Protein AF-A0A519RFL8-F1 (afdb_monomer)

Secondary structure (DSSP, 8-state):
----HHHHHHHHHHHHHHGGGGGGGGTTHHHHHHHHHS--SS---S--EEEEEEEEETTEEEEEEEETTS-EEE-

Mean predicted aligned error: 13.61 Å

Structure (mmCIF, N/CA/C/O backbone):
data_AF-A0A519RFL8-F1
#
_entry.id   AF-A0A519RFL8-F1
#
loop_
_atom_site.group_PDB
_atom_site.id
_atom_site.type_symbol
_atom_site.label_atom_id
_atom_site.label_alt_id
_atom_site.label_comp_id
_atom_site.label_asym_id
_atom_site.label_entity_id
_atom_site.label_seq_id
_atom_site.pdbx_PDB_ins_code
_atom_site.Cartn_x
_atom_site.Cartn_y
_atom_site.Cartn_z
_atom_site.occupancy
_atom_site.B_iso_or_equiv
_atom_site.auth_seq_id
_atom_site.auth_comp_id
_atom_site.auth_asym_id
_atom_site.auth_atom_id
_atom_site.pdbx_PDB_model_num
ATOM 1 N N . MET A 1 1 ? -36.982 -6.433 43.773 1.00 52.47 1 MET A N 1
ATOM 2 C CA . MET A 1 1 ? -35.573 -6.690 43.402 1.00 52.47 1 MET A CA 1
ATOM 3 C C . MET A 1 1 ? -34.738 -6.581 44.676 1.00 52.47 1 MET A C 1
ATOM 5 O O . MET A 1 1 ? -34.522 -5.472 45.140 1.00 52.47 1 MET A O 1
ATOM 9 N N . SER A 1 2 ? -34.403 -7.691 45.344 1.00 51.97 2 SER A N 1
ATOM 10 C CA . SER A 1 2 ? -33.686 -7.623 46.631 1.00 51.97 2 SER A CA 1
ATOM 11 C C . SER A 1 2 ? -32.200 -7.367 46.386 1.00 51.97 2 SER A C 1
ATOM 13 O O . SER A 1 2 ? -31.471 -8.234 45.903 1.00 51.97 2 SER A O 1
ATOM 15 N N . THR A 1 3 ? -31.763 -6.147 46.676 1.00 70.94 3 THR A N 1
ATOM 16 C CA . THR A 1 3 ? -30.377 -5.712 46.522 1.00 70.94 3 THR A CA 1
ATOM 17 C C . THR A 1 3 ? -29.548 -6.238 47.697 1.00 70.94 3 THR A C 1
ATOM 19 O O . THR A 1 3 ? -29.445 -5.614 48.749 1.00 70.94 3 THR A O 1
ATOM 22 N N . SER A 1 4 ? -28.974 -7.433 47.536 1.00 83.38 4 SER A N 1
ATOM 23 C CA . SER A 1 4 ? -28.131 -8.079 48.550 1.00 83.38 4 SER A CA 1
ATOM 24 C C . SER A 1 4 ? -26.663 -7.650 48.433 1.00 83.38 4 SER A C 1
ATOM 26 O O . SER A 1 4 ? -26.108 -7.607 47.335 1.00 83.38 4 SER A O 1
ATOM 28 N N . ARG A 1 5 ? -25.984 -7.429 49.571 1.00 86.25 5 ARG A N 1
ATOM 29 C CA . ARG A 1 5 ? -24.525 -7.179 49.640 1.00 86.25 5 ARG A CA 1
ATOM 30 C C . ARG A 1 5 ? -23.708 -8.244 48.901 1.00 86.25 5 ARG A C 1
ATOM 32 O O . ARG A 1 5 ? -22.712 -7.927 48.262 1.00 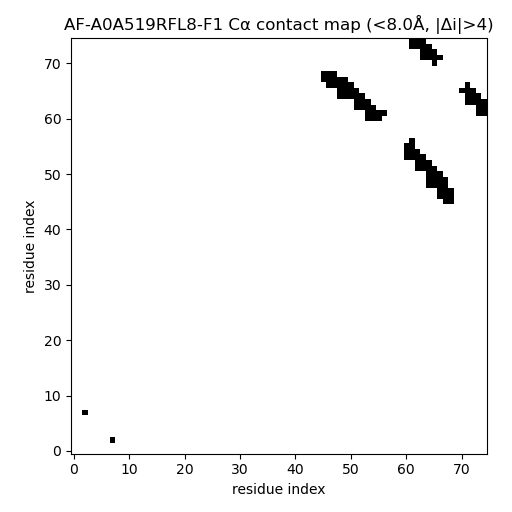86.25 5 ARG A O 1
ATOM 39 N N . ARG A 1 6 ? 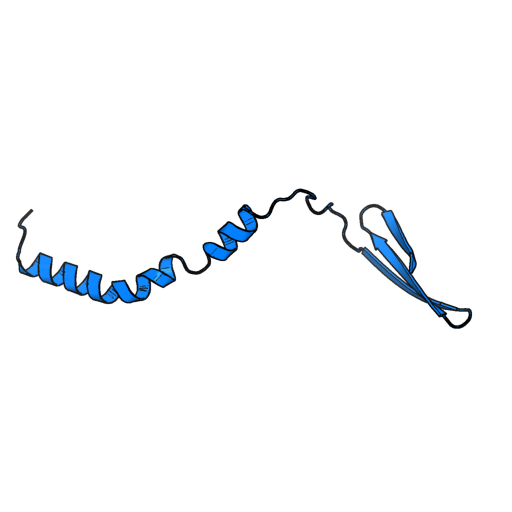-24.170 -9.498 48.924 1.00 84.19 6 ARG A N 1
ATOM 40 C CA . ARG A 1 6 ? -23.547 -10.602 48.181 1.00 84.19 6 ARG A CA 1
ATOM 41 C C . ARG A 1 6 ? -23.650 -10.398 46.668 1.00 84.19 6 ARG A C 1
ATOM 43 O O . ARG A 1 6 ? -22.671 -10.604 45.969 1.00 84.19 6 ARG A O 1
ATOM 50 N N . SER A 1 7 ? -24.800 -9.933 46.178 1.00 84.06 7 SER A N 1
ATOM 51 C CA . SER A 1 7 ? -25.000 -9.609 44.758 1.00 84.06 7 SER A CA 1
ATOM 52 C C . SER A 1 7 ? -24.069 -8.482 44.295 1.00 84.06 7 SER A C 1
ATOM 54 O O . SER A 1 7 ? -23.538 -8.547 43.188 1.00 84.06 7 SER A O 1
ATOM 56 N N . PHE A 1 8 ? -23.834 -7.468 45.136 1.00 89.00 8 PHE A N 1
ATOM 57 C CA . PHE A 1 8 ? -22.860 -6.412 44.839 1.00 89.00 8 PHE A CA 1
ATOM 58 C C . PHE A 1 8 ? -21.429 -6.939 44.768 1.00 89.00 8 PHE A C 1
ATOM 60 O O . PHE A 1 8 ? -20.746 -6.681 43.782 1.00 89.00 8 PHE A O 1
ATOM 67 N N . LEU A 1 9 ? -20.995 -7.705 45.772 1.00 90.31 9 LEU A N 1
ATOM 68 C CA . LEU A 1 9 ? -19.648 -8.281 45.804 1.00 90.31 9 LEU A CA 1
ATOM 69 C C . LEU A 1 9 ? -19.407 -9.215 44.612 1.00 90.31 9 LEU A C 1
ATOM 71 O O . LEU A 1 9 ? -18.363 -9.133 43.977 1.00 90.31 9 LEU A O 1
ATOM 75 N N . SER A 1 10 ? -20.394 -10.040 44.251 1.00 85.94 10 SER A N 1
ATOM 76 C CA . SER A 1 10 ? -20.310 -10.905 43.072 1.00 85.94 10 SER A CA 1
ATOM 77 C C . SER A 1 10 ? -20.204 -10.110 41.767 1.00 85.94 10 SER A C 1
ATOM 79 O O . SER A 1 10 ? -19.362 -10.433 40.936 1.00 85.94 10 SER A O 1
ATOM 81 N N . LYS A 1 11 ? -20.996 -9.046 41.576 1.00 86.94 11 LYS A N 1
ATOM 82 C CA . LYS A 1 11 ? -20.892 -8.189 40.378 1.00 86.94 11 LYS A CA 1
ATOM 83 C C . LYS A 1 11 ? -19.567 -7.428 40.316 1.00 86.94 11 LYS A C 1
ATOM 85 O O . LYS A 1 11 ? -18.984 -7.331 39.242 1.00 86.94 11 LYS A O 1
ATOM 90 N N . ALA A 1 12 ? -19.086 -6.923 41.451 1.00 86.31 12 ALA A N 1
ATOM 91 C CA . ALA A 1 12 ? -17.809 -6.222 41.539 1.00 86.31 12 ALA A CA 1
ATOM 92 C C . ALA A 1 12 ? -16.624 -7.154 41.243 1.00 86.31 12 ALA A C 1
ATOM 94 O O . ALA A 1 12 ? -15.727 -6.769 40.502 1.00 86.31 12 ALA A O 1
ATOM 95 N N . ALA A 1 13 ? -16.650 -8.392 41.749 1.00 86.62 13 ALA A N 1
ATOM 96 C CA . ALA A 1 13 ? -15.627 -9.395 41.455 1.00 86.62 13 ALA A CA 1
ATOM 97 C C . ALA A 1 13 ? -15.569 -9.738 39.957 1.00 86.62 13 ALA A C 1
ATOM 99 O O . ALA A 1 13 ? -14.485 -9.816 39.388 1.00 86.62 13 ALA A O 1
ATOM 100 N N . ILE A 1 14 ? -16.727 -9.878 39.300 1.00 87.06 14 ILE A N 1
ATOM 101 C CA . ILE A 1 14 ? -16.793 -10.110 37.850 1.00 87.06 14 ILE A CA 1
ATOM 102 C C . ILE A 1 14 ? -16.255 -8.893 37.087 1.00 87.06 14 ILE A C 1
ATOM 104 O O . ILE A 1 14 ? -15.413 -9.047 36.209 1.00 87.06 14 ILE A O 1
ATOM 108 N N . ALA A 1 15 ? -16.689 -7.679 37.435 1.00 85.75 15 ALA A N 1
ATOM 109 C CA . ALA A 1 15 ? -16.207 -6.461 36.786 1.00 85.75 15 ALA A CA 1
ATOM 110 C C . ALA A 1 15 ? -14.684 -6.288 36.941 1.00 85.75 15 ALA A C 1
ATOM 112 O O . ALA A 1 15 ? -14.004 -5.963 35.972 1.00 85.75 15 ALA A O 1
ATOM 113 N N . ALA A 1 16 ? -14.139 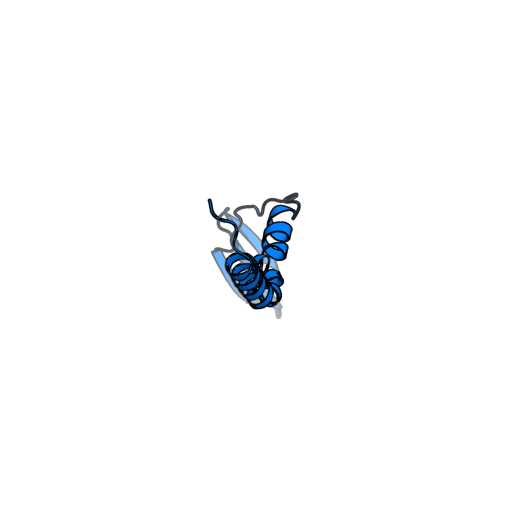-6.571 38.127 1.00 84.50 16 ALA A N 1
ATOM 114 C CA . ALA A 1 16 ? -12.704 -6.522 38.388 1.00 84.50 16 ALA A CA 1
ATOM 115 C C . ALA A 1 16 ? -11.921 -7.590 37.605 1.00 84.50 16 ALA A C 1
ATOM 117 O O . ALA A 1 16 ? -10.814 -7.317 37.154 1.00 84.50 16 ALA A O 1
ATOM 118 N N . ALA A 1 17 ? -12.497 -8.780 37.402 1.00 83.94 17 ALA A N 1
ATOM 119 C CA . ALA A 1 17 ? -11.874 -9.845 36.617 1.00 83.94 17 ALA A CA 1
ATOM 120 C C . ALA A 1 17 ? -11.829 -9.533 35.110 1.00 83.94 17 ALA A C 1
ATOM 122 O O . ALA A 1 17 ? -10.901 -9.960 34.429 1.00 83.94 17 ALA A O 1
ATOM 123 N N . VAL A 1 18 ? -12.807 -8.784 34.586 1.00 84.94 18 VAL A N 1
ATOM 124 C CA . VAL A 1 18 ? -12.889 -8.435 33.154 1.00 84.94 18 VAL A CA 1
ATOM 125 C C . VAL A 1 18 ? -12.227 -7.085 32.839 1.00 84.94 18 VAL A C 1
ATOM 127 O O . VAL A 1 18 ? -11.837 -6.852 31.699 1.00 84.94 18 VAL A O 1
ATOM 130 N N . ALA A 1 19 ? -12.013 -6.212 33.830 1.00 84.25 19 ALA A N 1
ATOM 131 C CA . ALA A 1 19 ? -11.360 -4.910 33.644 1.00 84.25 19 ALA A CA 1
ATOM 132 C C . ALA A 1 19 ? -9.999 -4.959 32.903 1.00 84.25 19 ALA A C 1
ATOM 134 O O . ALA A 1 19 ? -9.784 -4.106 32.042 1.00 84.25 19 ALA A O 1
ATOM 135 N N . PRO A 1 20 ? -9.106 -5.947 33.128 1.00 83.56 20 PRO A N 1
ATOM 136 C CA . PRO A 1 20 ? -7.850 -6.059 32.378 1.00 83.56 20 PRO A CA 1
ATOM 137 C C . PRO A 1 20 ? -8.038 -6.371 30.887 1.00 83.56 20 PRO A C 1
ATOM 139 O O . PRO A 1 20 ? -7.133 -6.126 30.095 1.00 83.56 20 PRO A O 1
ATOM 142 N N . LEU A 1 21 ? -9.201 -6.905 30.497 1.00 83.38 21 LEU A N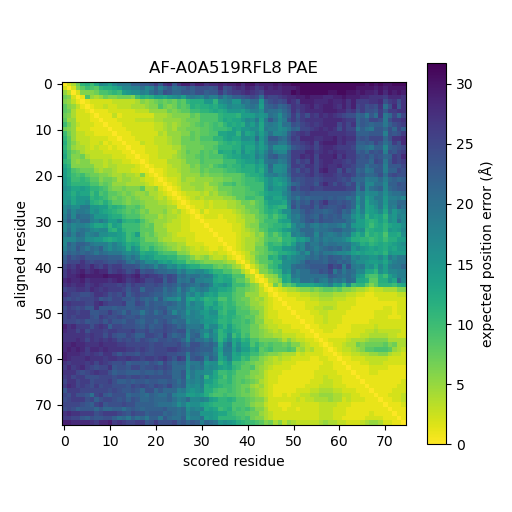 1
ATOM 143 C CA . LEU A 1 21 ? -9.563 -7.197 29.108 1.00 83.38 21 LEU A CA 1
ATOM 144 C C . LEU A 1 21 ? -10.263 -6.012 28.426 1.00 83.38 21 LEU A C 1
ATOM 146 O O . LEU A 1 21 ? -10.472 -6.050 27.217 1.00 83.38 21 LEU A O 1
ATOM 150 N N . ALA A 1 22 ? -10.605 -4.946 29.158 1.00 80.44 22 ALA A N 1
ATOM 151 C CA . ALA A 1 22 ? -11.241 -3.758 28.587 1.00 80.44 22 ALA A CA 1
ATOM 152 C C . ALA A 1 22 ? -10.457 -3.133 27.409 1.00 80.44 22 ALA A C 1
ATOM 154 O O . ALA A 1 22 ? -11.098 -2.762 26.428 1.00 80.44 22 ALA A O 1
ATOM 155 N N . PRO A 1 23 ? -9.106 -3.079 27.413 1.00 80.31 23 PRO A N 1
ATOM 156 C CA . PRO A 1 23 ? -8.342 -2.572 26.269 1.00 80.31 23 PRO A CA 1
ATOM 157 C C . PRO A 1 23 ? -8.447 -3.442 25.005 1.00 80.31 23 PRO A C 1
ATOM 159 O O . PRO A 1 23 ? -8.219 -2.948 23.904 1.00 80.31 23 PRO A O 1
ATOM 162 N N . LEU A 1 24 ? -8.797 -4.729 25.136 1.00 83.38 24 LEU A N 1
ATOM 163 C CA . LEU A 1 24 ? -9.000 -5.626 23.991 1.00 83.38 24 LEU A CA 1
ATOM 164 C C . LEU A 1 24 ? -10.335 -5.366 23.286 1.00 83.38 24 LEU A C 1
ATOM 166 O O . LEU A 1 24 ? -10.467 -5.695 22.113 1.00 83.38 24 LEU A O 1
ATOM 170 N N . ALA A 1 25 ? -11.307 -4.749 23.968 1.00 82.06 25 ALA A N 1
ATOM 171 C CA . ALA A 1 25 ? -12.595 -4.399 23.369 1.00 82.06 25 ALA A CA 1
ATOM 172 C C . ALA A 1 25 ? -12.466 -3.336 22.264 1.00 82.06 25 ALA A C 1
ATOM 174 O O . ALA A 1 25 ? -13.321 -3.262 21.389 1.00 82.06 25 ALA A O 1
ATOM 175 N N . SER A 1 26 ? -11.398 -2.532 22.297 1.00 80.81 26 SER A N 1
ATOM 176 C CA . SER A 1 26 ? -11.059 -1.544 21.266 1.00 80.81 26 SER A CA 1
ATOM 177 C C . SER A 1 26 ? -9.837 -1.949 20.434 1.00 80.81 26 SER A C 1
ATOM 179 O O . SER A 1 26 ? -9.249 -1.118 19.743 1.00 80.81 26 SER A O 1
ATOM 181 N N . PHE A 1 27 ? -9.379 -3.200 20.526 1.00 85.62 27 PHE A N 1
ATOM 182 C CA . PHE A 1 27 ? -8.260 -3.657 19.711 1.00 85.62 27 PHE A CA 1
ATOM 183 C C . PHE A 1 27 ? -8.697 -3.708 18.242 1.00 85.62 27 PHE A C 1
ATOM 185 O O . PHE A 1 27 ? -9.657 -4.391 17.906 1.00 85.62 27 PHE A O 1
ATOM 192 N N . GLY A 1 28 ? -8.003 -2.973 17.372 1.00 82.69 28 GLY A N 1
ATOM 193 C CA . GLY A 1 28 ? -8.320 -2.889 15.940 1.00 82.69 28 GLY A CA 1
ATOM 194 C C . GLY A 1 28 ? -9.124 -1.653 15.528 1.00 82.69 28 GLY A C 1
ATOM 195 O O . GLY A 1 28 ? -8.939 -1.189 14.405 1.00 82.69 28 GLY A O 1
ATOM 196 N N . THR A 1 29 ? -9.885 -1.026 16.433 1.00 87.56 29 THR A N 1
ATOM 197 C CA . THR A 1 29 ? -10.708 0.154 16.091 1.00 87.56 29 THR A CA 1
ATOM 198 C C . THR A 1 29 ? -9.861 1.330 15.608 1.00 87.56 29 THR A C 1
ATOM 200 O O . THR A 1 29 ? -10.266 2.066 14.725 1.00 87.56 29 THR A O 1
ATOM 203 N N . GLY A 1 30 ? -8.638 1.489 16.127 1.00 86.81 30 GLY A N 1
ATOM 204 C CA . GLY A 1 30 ? -7.711 2.522 15.654 1.00 86.81 30 GLY A CA 1
ATOM 205 C C . GLY A 1 30 ? -7.256 2.337 14.199 1.00 86.81 30 GLY A C 1
ATOM 206 O O . GLY A 1 30 ? -6.983 3.325 13.522 1.00 86.81 30 GLY A O 1
ATOM 207 N N . LEU A 1 31 ? -7.182 1.093 13.711 1.00 86.62 31 LEU A N 1
ATOM 208 C CA . LEU A 1 31 ? -6.872 0.798 12.309 1.00 86.62 31 LEU A CA 1
ATOM 209 C C . LEU A 1 31 ? -8.094 1.054 11.421 1.00 86.62 31 LEU A C 1
ATOM 211 O O . LEU A 1 31 ? -7.953 1.675 10.371 1.00 86.62 31 LEU A O 1
ATOM 215 N N . GLU A 1 32 ? -9.272 0.609 11.857 1.00 88.12 32 GLU A N 1
ATOM 216 C CA . GLU A 1 32 ? -10.548 0.858 11.174 1.00 88.12 32 GLU A CA 1
ATOM 217 C C . GLU A 1 32 ? -10.793 2.366 11.021 1.00 88.12 32 GLU A C 1
ATOM 219 O O . GLU A 1 32 ? -10.932 2.862 9.904 1.00 88.12 32 GLU A O 1
ATOM 224 N N . ASP A 1 33 ? -10.678 3.117 12.118 1.00 91.12 33 ASP A N 1
ATOM 225 C CA . ASP A 1 33 ? -10.760 4.577 12.144 1.00 91.12 33 ASP A CA 1
ATOM 226 C C . ASP A 1 33 ? -9.752 5.242 11.200 1.00 91.12 33 ASP A C 1
ATOM 228 O O . ASP A 1 33 ? -10.061 6.253 10.572 1.00 91.12 33 ASP A O 1
ATOM 232 N N . ALA A 1 34 ? -8.518 4.732 11.132 1.00 85.69 34 ALA A N 1
ATOM 233 C CA . ALA A 1 34 ? -7.480 5.295 10.273 1.00 85.69 34 ALA A CA 1
ATOM 234 C C . ALA A 1 34 ? -7.794 5.069 8.789 1.00 85.69 34 ALA A C 1
ATOM 236 O O . ALA A 1 34 ? -7.595 5.978 7.983 1.00 85.69 34 ALA A O 1
ATOM 237 N N . ILE A 1 35 ? -8.314 3.893 8.430 1.00 85.12 35 ILE A N 1
ATOM 238 C CA . ILE A 1 35 ? -8.770 3.591 7.069 1.00 85.12 35 ILE A CA 1
ATOM 239 C C . ILE A 1 35 ? -9.937 4.509 6.692 1.00 85.12 35 ILE A C 1
ATOM 241 O O . ILE A 1 35 ? -9.902 5.123 5.630 1.00 85.12 35 ILE A O 1
ATOM 245 N N . GLU A 1 36 ? -10.927 4.668 7.573 1.00 85.75 36 GLU A N 1
ATOM 246 C CA . GLU A 1 36 ? -12.087 5.535 7.330 1.00 85.75 36 GLU A CA 1
ATOM 247 C C . GLU A 1 36 ? -11.722 7.021 7.229 1.00 85.75 36 GLU A C 1
ATOM 249 O O . GLU A 1 36 ? -12.251 7.743 6.386 1.00 85.75 36 GLU A O 1
ATOM 254 N N . LYS A 1 37 ? -10.800 7.495 8.076 1.00 86.69 37 LYS A N 1
ATOM 255 C CA . LYS A 1 37 ? -10.356 8.898 8.104 1.00 86.69 37 LYS A CA 1
ATOM 256 C C . LYS A 1 37 ? -9.318 9.216 7.032 1.00 86.69 37 LYS A C 1
ATOM 258 O O . LYS A 1 37 ? -8.978 10.388 6.871 1.00 86.69 37 LYS A O 1
ATOM 263 N N . THR A 1 38 ? -8.794 8.216 6.317 1.00 82.44 38 THR A N 1
ATOM 264 C CA . THR A 1 38 ? -7.817 8.449 5.250 1.00 82.44 38 THR A CA 1
ATOM 265 C C . THR A 1 38 ? -8.491 9.247 4.132 1.00 82.44 38 THR A C 1
ATOM 267 O O . THR A 1 38 ? -9.422 8.747 3.498 1.00 82.44 38 THR A O 1
ATOM 270 N N . PRO A 1 39 ? -8.051 10.491 3.861 1.00 77.62 39 PRO A N 1
ATOM 271 C CA . PRO A 1 39 ? -8.650 11.298 2.814 1.00 77.62 39 PRO A CA 1
ATOM 272 C C . PRO A 1 39 ? -8.422 10.623 1.460 1.00 77.62 39 PRO A C 1
ATOM 274 O O . PRO A 1 39 ? -7.312 10.604 0.929 1.00 77.62 39 PRO A O 1
ATOM 277 N N . MET A 1 40 ? -9.500 10.105 0.872 1.00 69.31 40 MET A N 1
ATOM 278 C CA . MET A 1 40 ? -9.546 9.561 -0.488 1.00 69.31 40 MET A CA 1
ATOM 279 C C . MET A 1 40 ? -9.534 10.707 -1.515 1.00 69.31 40 MET A C 1
ATOM 281 O O . MET A 1 40 ? -10.430 10.825 -2.342 1.00 69.31 40 MET A O 1
ATOM 285 N N . SER A 1 41 ? -8.547 11.606 -1.429 1.00 64.88 41 SER A N 1
ATOM 286 C CA . SER A 1 41 ? -8.397 12.746 -2.353 1.00 64.88 41 SER A CA 1
ATOM 287 C C . SER A 1 41 ? -8.146 12.268 -3.789 1.00 64.88 41 SER A C 1
ATOM 289 O O . SER A 1 41 ? -8.631 12.845 -4.758 1.00 64.88 41 SER A O 1
ATOM 291 N N . SER A 1 42 ? -7.460 11.134 -3.912 1.00 61.66 42 SER A N 1
ATOM 292 C CA . SER A 1 42 ? -7.441 10.295 -5.099 1.00 61.66 42 SER A CA 1
ATOM 293 C C . SER A 1 42 ? -8.082 8.963 -4.711 1.00 61.66 42 SER A C 1
ATOM 295 O O . SER A 1 42 ? -7.362 8.103 -4.191 1.00 61.66 42 SER A O 1
ATOM 297 N N . PRO A 1 43 ? -9.404 8.749 -4.890 1.00 58.31 43 PRO A N 1
ATOM 298 C CA . PRO A 1 43 ? -9.900 7.379 -4.860 1.00 58.31 43 PRO A CA 1
ATOM 299 C C . PRO A 1 43 ? -9.002 6.600 -5.824 1.00 58.31 43 PRO A C 1
ATOM 301 O O . PRO A 1 43 ? -8.746 7.122 -6.918 1.00 58.31 43 PRO A O 1
ATOM 304 N N . PRO A 1 44 ? -8.428 5.449 -5.424 1.00 64.06 44 PRO A N 1
ATOM 305 C CA . PRO A 1 44 ? -7.628 4.668 -6.345 1.00 64.06 44 PRO A CA 1
ATOM 306 C C . PRO A 1 44 ? -8.505 4.487 -7.574 1.00 64.06 44 PRO A C 1
ATOM 308 O O . PRO A 1 44 ? -9.604 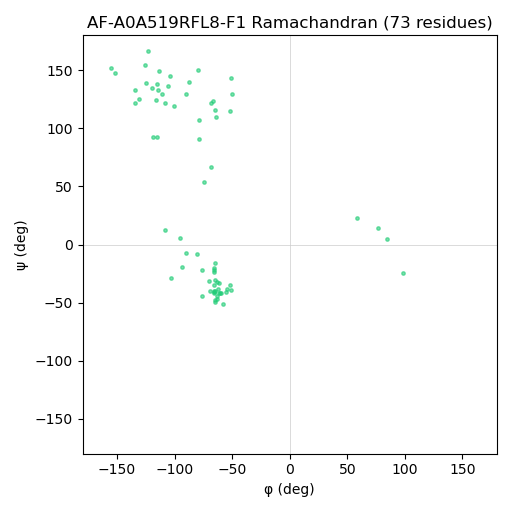3.933 -7.484 1.00 64.06 44 PRO A O 1
ATOM 311 N N . SER A 1 45 ? -8.074 5.059 -8.702 1.00 68.75 45 SER A N 1
ATOM 312 C CA . SER A 1 45 ? -8.712 4.744 -9.965 1.00 68.75 45 SER A CA 1
ATOM 313 C C . SER A 1 45 ? -8.728 3.220 -10.034 1.00 68.75 45 SER A C 1
ATOM 315 O O . SER A 1 45 ? -7.809 2.576 -9.517 1.00 68.75 45 SER A O 1
ATOM 317 N N . ASP A 1 46 ? -9.784 2.616 -10.583 1.00 84.06 46 ASP A N 1
ATOM 318 C CA . ASP A 1 46 ? -9.779 1.174 -10.848 1.00 84.06 46 ASP A CA 1
ATOM 319 C C . ASP A 1 46 ? -8.759 0.902 -11.965 1.00 84.06 46 ASP A C 1
ATOM 321 O O . ASP A 1 46 ? -9.116 0.618 -13.102 1.00 84.06 46 ASP A O 1
ATOM 325 N N . LEU A 1 47 ? -7.48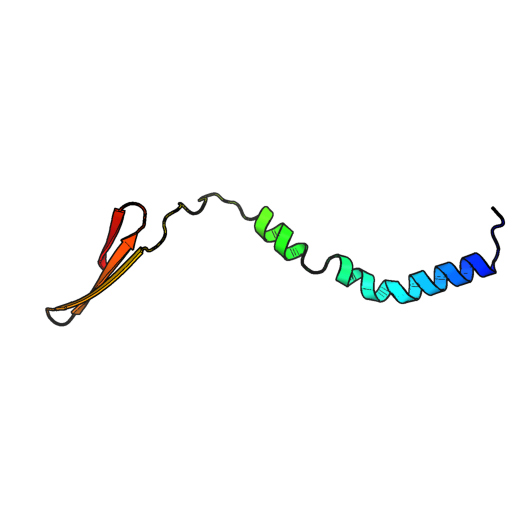5 1.119 -11.650 1.00 87.69 47 LEU A N 1
ATOM 326 C CA . LEU A 1 47 ? -6.312 1.082 -12.487 1.00 87.69 47 LEU A CA 1
ATOM 327 C C . LEU A 1 47 ? -5.434 -0.012 -11.899 1.00 87.69 47 LEU A C 1
ATOM 329 O O . LEU A 1 47 ? -4.655 0.179 -10.969 1.00 87.69 47 LEU A O 1
ATOM 333 N N . LYS A 1 48 ? -5.625 -1.201 -12.442 1.00 90.75 48 LYS A N 1
ATOM 334 C CA . LYS A 1 48 ? -4.933 -2.422 -12.068 1.00 90.75 48 LYS A CA 1
ATOM 335 C C . LYS A 1 48 ? -3.935 -2.749 -13.159 1.00 90.75 48 LYS A C 1
ATOM 337 O O . LYS A 1 48 ? -4.277 -2.678 -14.339 1.00 90.75 48 LYS A O 1
ATOM 342 N N . ILE A 1 49 ? -2.724 -3.134 -12.768 1.00 94.94 49 ILE A N 1
ATOM 343 C CA . ILE A 1 49 ? -1.741 -3.691 -13.698 1.00 94.94 49 ILE A CA 1
ATOM 344 C C . ILE A 1 49 ? -2.271 -5.042 -14.184 1.00 94.94 49 ILE A C 1
ATOM 346 O O . ILE A 1 49 ? -2.591 -5.909 -13.373 1.00 94.94 49 ILE A O 1
ATOM 350 N N . THR A 1 50 ? -2.396 -5.200 -15.498 1.00 97.62 50 THR A N 1
ATOM 351 C CA . THR A 1 50 ? -2.879 -6.428 -16.145 1.00 97.62 50 THR A CA 1
ATOM 352 C C . THR A 1 50 ? -1.758 -7.248 -16.754 1.00 97.62 50 THR A C 1
ATOM 354 O O . THR A 1 50 ? -1.888 -8.464 -16.836 1.00 97.62 50 THR A O 1
ATOM 357 N N . ASP A 1 51 ? -0.669 -6.605 -17.178 1.00 97.56 51 ASP A N 1
ATOM 358 C CA . ASP A 1 51 ? 0.468 -7.294 -17.782 1.00 97.56 51 ASP A CA 1
ATOM 359 C C . ASP A 1 51 ? 1.761 -6.487 -17.610 1.00 97.56 51 ASP A C 1
ATOM 361 O O . ASP A 1 51 ? 1.740 -5.252 -17.546 1.00 97.56 51 ASP A O 1
ATOM 365 N N . VAL A 1 52 ? 2.888 -7.195 -17.564 1.00 97.44 52 VAL A N 1
ATOM 366 C CA . VAL A 1 52 ? 4.237 -6.622 -17.532 1.00 97.44 52 VAL A CA 1
ATOM 367 C C . VAL A 1 52 ? 5.106 -7.386 -18.521 1.00 97.44 52 VAL A C 1
ATOM 369 O O . VAL A 1 52 ? 5.286 -8.596 -18.405 1.00 97.44 52 VAL A O 1
ATOM 372 N N . LYS A 1 53 ? 5.680 -6.669 -19.488 1.00 97.31 53 LYS A N 1
ATOM 373 C CA . LYS A 1 53 ? 6.589 -7.237 -20.488 1.00 97.31 53 LYS A CA 1
ATOM 374 C C . LYS A 1 53 ? 7.950 -6.581 -20.397 1.00 97.31 53 LYS A C 1
ATOM 376 O O . LYS A 1 53 ? 8.043 -5.359 -20.363 1.00 97.31 53 LYS A O 1
ATOM 381 N N . CYS A 1 54 ? 8.992 -7.399 -20.434 1.00 96.62 54 CYS A N 1
ATOM 382 C CA . CYS A 1 54 ? 10.372 -6.944 -20.396 1.00 96.62 54 CYS A CA 1
ATOM 383 C C . CYS A 1 54 ? 11.074 -7.298 -21.706 1.00 96.62 54 CYS A C 1
ATOM 385 O O . CYS A 1 54 ? 10.912 -8.405 -22.220 1.00 96.62 54 CYS A O 1
ATOM 387 N N . ALA A 1 55 ? 11.873 -6.377 -22.228 1.00 96.25 55 ALA A N 1
ATOM 388 C CA . ALA A 1 55 ? 12.726 -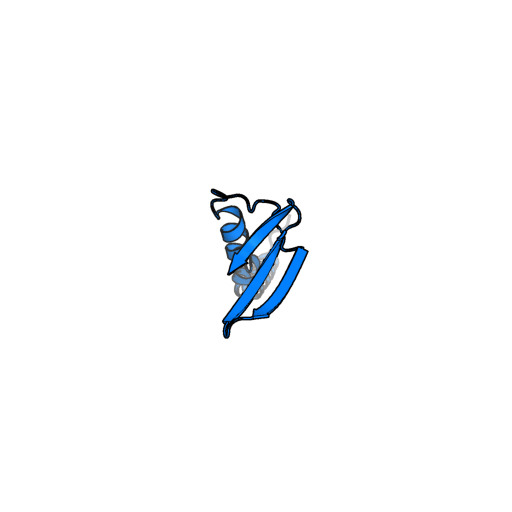6.612 -23.382 1.00 96.25 55 ALA A CA 1
ATOM 389 C C . ALA A 1 55 ? 14.119 -6.057 -23.101 1.00 96.25 55 ALA A C 1
ATOM 391 O O . ALA A 1 55 ? 14.253 -4.925 -22.650 1.00 96.25 55 ALA A O 1
ATOM 392 N N . TYR A 1 56 ? 15.155 -6.840 -23.386 1.00 96.62 56 TYR A N 1
ATOM 393 C CA . TYR A 1 56 ? 16.526 -6.350 -23.354 1.00 96.62 56 TYR A CA 1
ATOM 394 C C . TYR A 1 56 ? 16.975 -6.048 -24.783 1.00 96.62 56 TYR A C 1
ATOM 396 O O . TYR A 1 56 ? 16.969 -6.937 -25.634 1.00 96.62 56 TYR A O 1
ATOM 404 N N . SER A 1 57 ? 17.316 -4.794 -25.067 1.00 93.00 57 SER A N 1
ATOM 405 C CA . SER A 1 57 ? 17.714 -4.343 -26.403 1.00 93.00 57 SER A CA 1
ATOM 406 C C . SER A 1 57 ? 18.665 -3.154 -26.307 1.00 93.00 57 SER A C 1
ATOM 408 O O . SER A 1 57 ? 18.577 -2.361 -25.375 1.00 93.00 57 SER A O 1
ATOM 410 N N . GLY A 1 58 ? 19.608 -3.030 -27.244 1.00 90.81 58 GLY A N 1
ATOM 411 C CA . GLY A 1 58 ? 20.537 -1.891 -27.287 1.00 90.81 58 GLY A CA 1
ATOM 412 C C . GLY A 1 58 ? 21.397 -1.702 -26.027 1.00 90.81 58 GLY A C 1
ATOM 413 O O . GLY A 1 58 ? 21.850 -0.593 -25.770 1.00 90.81 58 GLY A O 1
ATOM 414 N N . GLY A 1 59 ? 21.601 -2.757 -25.228 1.00 94.69 59 GLY A N 1
ATOM 415 C CA . GLY A 1 59 ? 22.337 -2.697 -23.958 1.00 94.69 59 GLY A CA 1
ATOM 416 C C . GLY A 1 59 ? 21.505 -2.265 -22.740 1.00 94.69 59 GLY A C 1
ATOM 417 O O . GLY A 1 59 ? 22.066 -2.128 -21.655 1.00 94.69 59 GLY A O 1
ATOM 418 N N . GLY A 1 60 ? 20.189 -2.076 -22.891 1.00 94.69 60 GLY A N 1
ATOM 419 C CA . GLY A 1 60 ? 19.277 -1.672 -21.817 1.00 94.69 60 GLY A CA 1
ATOM 420 C C . GLY A 1 60 ? 18.088 -2.618 -21.635 1.00 94.69 60 GLY A C 1
ATOM 421 O O . GLY A 1 60 ? 17.676 -3.314 -22.565 1.00 94.69 60 GLY A O 1
ATOM 422 N N . LEU A 1 61 ? 17.537 -2.635 -20.419 1.00 96.00 61 LEU A N 1
ATOM 423 C CA . LEU A 1 61 ? 16.265 -3.282 -20.101 1.00 96.00 61 LEU A CA 1
ATOM 424 C C . LEU A 1 61 ? 15.133 -2.269 -20.287 1.00 96.00 61 LEU A C 1
ATOM 426 O O . LEU A 1 61 ? 15.197 -1.186 -19.720 1.00 96.00 61 LEU A O 1
ATOM 430 N N . PHE A 1 62 ? 14.102 -2.659 -21.026 1.00 96.50 62 PHE A N 1
ATOM 431 C CA . PHE A 1 62 ? 12.866 -1.908 -21.193 1.00 96.50 62 PHE A CA 1
ATOM 432 C C . PHE A 1 62 ? 11.711 -2.682 -20.576 1.00 96.50 62 PHE A C 1
ATOM 434 O O . PHE A 1 62 ? 11.541 -3.876 -20.841 1.00 96.50 62 PHE A O 1
ATOM 441 N N . VAL A 1 63 ? 10.894 -1.993 -19.796 1.00 97.62 63 VAL A N 1
ATOM 442 C CA . VAL A 1 63 ? 9.722 -2.532 -19.120 1.00 97.62 63 VAL A CA 1
ATOM 443 C C . VAL A 1 63 ? 8.481 -1.836 -19.661 1.00 97.62 63 VAL A C 1
ATOM 445 O O . VAL A 1 63 ? 8.355 -0.615 -19.637 1.00 97.62 63 VAL A O 1
ATOM 448 N N . LYS A 1 64 ? 7.535 -2.635 -20.145 1.00 97.44 64 LYS A N 1
ATOM 449 C CA . LYS A 1 64 ? 6.206 -2.209 -20.569 1.00 97.44 64 LYS A C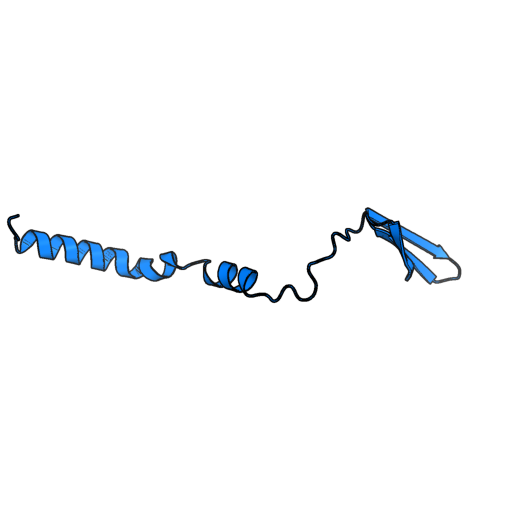A 1
ATOM 450 C C . LYS A 1 64 ? 5.188 -2.696 -19.548 1.00 97.44 64 LYS A C 1
ATOM 452 O O . LYS A 1 64 ? 5.056 -3.901 -19.351 1.00 97.44 64 LYS A O 1
ATOM 457 N N . ILE A 1 65 ? 4.429 -1.780 -18.961 1.00 98.00 65 ILE A N 1
ATOM 458 C CA . ILE A 1 65 ? 3.355 -2.082 -18.006 1.00 98.00 65 ILE A CA 1
ATOM 459 C C . ILE A 1 65 ? 2.017 -1.757 -18.666 1.00 98.00 65 ILE A C 1
ATOM 461 O O . ILE A 1 65 ? 1.856 -0.670 -19.216 1.00 98.00 65 ILE A O 1
ATOM 465 N N . MET A 1 66 ? 1.065 -2.687 -18.628 1.00 97.81 66 MET A N 1
ATOM 466 C CA . MET A 1 66 ? -0.289 -2.523 -19.168 1.00 97.81 66 MET A CA 1
ATOM 467 C C . MET A 1 66 ? -1.313 -2.534 -18.035 1.00 97.81 66 MET A C 1
ATOM 469 O O . MET A 1 66 ? -1.104 -3.200 -17.020 1.00 97.81 66 MET A O 1
ATOM 473 N N . THR A 1 67 ? -2.422 -1.813 -18.206 1.00 96.69 67 THR A N 1
ATOM 474 C CA . THR A 1 67 ? -3.494 -1.745 -17.201 1.00 96.69 67 THR A CA 1
ATOM 475 C C . THR A 1 67 ? -4.860 -2.169 -17.740 1.00 96.69 67 THR A C 1
ATOM 477 O O . THR A 1 67 ? -5.078 -2.267 -18.949 1.00 96.69 67 THR A O 1
ATOM 480 N N . ASN A 1 68 ? -5.814 -2.406 -16.837 1.00 95.06 68 ASN A N 1
ATOM 481 C CA . ASN A 1 68 ? -7.208 -2.754 -17.156 1.00 95.06 68 ASN A CA 1
ATOM 482 C C . ASN A 1 68 ? -7.982 -1.635 -17.876 1.00 95.06 68 ASN A C 1
ATOM 484 O O . ASN A 1 68 ? -9.025 -1.904 -18.462 1.00 95.06 68 ASN A O 1
ATOM 488 N N . GLN A 1 69 ? -7.471 -0.403 -17.861 1.00 93.06 69 GLN A N 1
ATOM 489 C CA . GLN A 1 69 ? -8.050 0.742 -18.570 1.00 93.06 69 GLN A CA 1
ATOM 490 C C . GLN A 1 69 ? -7.412 0.969 -19.952 1.00 93.06 69 GLN A C 1
ATOM 492 O O . GLN A 1 69 ? -7.697 1.966 -20.609 1.00 93.06 69 GLN A O 1
ATOM 497 N N . GLY A 1 70 ? -6.525 0.071 -20.397 1.00 94.12 70 GLY A N 1
ATOM 498 C CA . GLY A 1 70 ? -5.826 0.202 -21.677 1.00 94.12 70 GLY A CA 1
ATOM 499 C C . GLY A 1 70 ? -4.674 1.214 -21.669 1.00 94.12 70 GLY A C 1
ATOM 500 O O . GLY A 1 70 ? -4.186 1.574 -22.739 1.00 94.12 70 GLY A O 1
ATOM 501 N N . LEU A 1 71 ? -4.217 1.664 -20.492 1.00 94.56 71 LEU A N 1
ATOM 502 C CA . LEU A 1 71 ? -3.036 2.524 -20.377 1.00 94.56 71 LEU A CA 1
ATOM 503 C C . LEU A 1 71 ? -1.753 1.694 -20.471 1.00 94.56 71 LEU A C 1
ATOM 505 O O . LEU A 1 71 ? -1.712 0.529 -20.063 1.00 94.56 71 LEU A O 1
ATOM 509 N N . VAL A 1 72 ? -0.697 2.320 -20.994 1.00 97.25 72 VAL A N 1
ATOM 510 C CA . VAL A 1 72 ? 0.626 1.708 -21.140 1.00 97.25 72 VAL A CA 1
ATOM 511 C C . VAL A 1 72 ? 1.699 2.645 -20.597 1.00 97.25 72 VAL A C 1
ATOM 513 O O . VAL A 1 72 ? 1.806 3.784 -21.046 1.00 97.25 72 VAL A O 1
ATOM 516 N N . GLY A 1 73 ? 2.505 2.144 -19.662 1.00 96.12 73 GLY A N 1
ATOM 517 C CA . GLY A 1 73 ? 3.725 2.794 -19.182 1.00 96.12 73 GLY A CA 1
ATOM 518 C C . GLY A 1 73 ? 4.973 2.122 -19.753 1.00 96.12 73 GLY A C 1
ATOM 519 O O . GLY A 1 73 ? 4.986 0.901 -19.926 1.00 96.12 73 GLY A O 1
ATOM 520 N N . TRP A 1 74 ? 6.009 2.916 -20.028 1.00 95.44 74 TRP A N 1
ATOM 52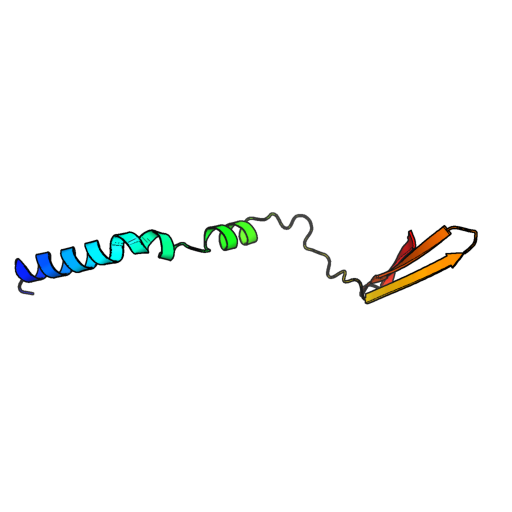1 C CA . TRP A 1 74 ? 7.319 2.459 -20.501 1.00 95.44 74 TRP A CA 1
ATOM 522 C C . TRP A 1 74 ? 8.409 2.994 -19.570 1.00 95.44 74 TRP A C 1
ATOM 524 O O . TRP A 1 74 ? 8.329 4.155 -19.164 1.00 95.44 74 TRP A O 1
ATOM 534 N N . GLY A 1 75 ? 9.408 2.171 -19.253 1.00 93.81 75 GLY A N 1
ATOM 535 C CA . GLY A 1 75 ? 10.550 2.533 -18.409 1.00 93.81 75 GLY A CA 1
ATOM 536 C C . GLY A 1 75 ? 11.753 1.639 -18.630 1.00 93.81 75 GLY A C 1
ATOM 537 O O . GLY A 1 75 ? 11.593 0.606 -19.318 1.00 93.81 75 GLY A O 1
#

Radius of gyration: 29.08 Å; Cα contacts (8 Å, |Δi|>4): 52; chains: 1; bounding box: 58×24×77 Å

pLDDT: mean 86.28, std 10.58, range [51.97, 98.0]

Solvent-accessible surface area (backbone atoms only — not comparable to full-atom values): 4720 Å² total; per-residue (Å²): 132,88,88,45,73,65,58,51,52,54,51,50,53,52,51,62,70,48,52,83,51,54,70,60,78,54,62,61,49,69,57,54,51,47,61,72,67,49,80,63,84,68,62,80,64,90,69,43,83,70,47,77,48,77,48,78,55,98,93,42,77,38,40,39,38,31,31,74,75,74,51,76,50,78,85

Foldseek 3Di:
DDDDPVVVVVVVVVCVVCVVVVVVVCVCVVVVVCVVPPPPPPVPDQWAFPDWDWDQDPNDIKIWTATPVGDIDID

Sequence (75 aa):
MSTSRRSFLSKAAIAAAVAPLAPLASFGTGLEDAIEKTPMSSPPSDLKITDVKCAYSGGGLFVKIMTNQGLVGWG

Nearest PDB structures (foldseek):
  4bwg-assembly2_I  TM=8.122E-01  e=5.223E-01  Escherichia coli 98NK2
  2wv6-assembly2_D  TM=8.249E-01  e=1.166E+00  Citrobacter freundii
  4bwg-assembly1_F  TM=8.169E-01  e=1.320E+00  Escherichia coli 98NK2
  2re3-assembly1_A  TM=7.582E-01  e=1.913E+00  Ruegeria pomeroyi DSS-3